Protein AF-A0A6L7QK85-F1 (afdb_monomer)

pLDDT: mean 94.42, std 6.01, range [45.34, 98.5]

Solvent-accessible surface area (backbone atoms only — not comparable to full-atom values): 10018 Å² total; per-residue (Å²): 127,92,76,80,64,79,40,52,92,40,71,90,34,43,68,61,43,40,54,42,34,73,74,67,75,53,82,42,66,72,83,65,64,63,66,68,63,37,47,55,51,34,54,53,46,45,53,56,35,33,78,66,40,35,24,46,85,91,50,67,70,88,73,64,50,68,29,76,87,41,68,71,49,87,84,41,69,77,33,44,58,55,48,51,58,53,68,68,36,65,68,65,67,46,56,66,65,33,64,60,58,46,53,50,50,23,47,51,68,74,43,91,77,80,73,70,97,72,84,81,88,86,87,78,70,84,97,45,71,93,77,54,86,72,97,79,63,67,58,77,84,68,51,94,54,92,89,65,81,87,86,86,78,87,100

Secondary structure (DSSP, 8-state):
-PPPPB-GGGTT-HHHHHHHHHHHS--B-SS-S-HHHHHHHHHHHHHHHHHTTSB-SSS-STT--B-GGG---TTSHHHHHHHHHHHT-HHHHHGGG-HHHHHHHHHHHTS-----S--------TT-GGGSPPS--THHHH-S-TT--------

Foldseek 3Di:
DDDADECQVCLVPLVVLQVCCVVPVDHDYPPLDPPVLQLVLQLVLLVLCVVLQQADPPDDSSVRHGRPVSDDAPPDPSVVVSVVVSVPDVSQVCVLVPCSNQVSVCSNVVHGDDRDSDRDDDDDDPPPVVRDDDDDDPCVVVPDDPPDDDDDDHD

Nearest PDB structures (foldseek):
  2rdq-assembly1_A  TM=7.948E-01  e=9.115E-03  Streptomyces avermitilis
  8otz-assembly1_O  TM=2.282E-01  e=7.663E+00  Bos taurus

Mean predicted aligned error: 3.45 Å

Structure (mmCIF, N/CA/C/O backbone):
data_AF-A0A6L7QK85-F1
#
_entry.id   AF-A0A6L7QK85-F1
#
loop_
_atom_site.group_PDB
_atom_site.id
_atom_site.type_symbol
_atom_site.label_atom_id
_atom_site.label_alt_id
_atom_site.label_comp_id
_atom_site.label_asym_id
_atom_site.label_entity_id
_atom_site.label_seq_id
_atom_site.pdbx_PDB_ins_code
_atom_site.Cartn_x
_atom_site.Cartn_y
_atom_site.Cartn_z
_atom_site.occupancy
_atom_site.B_iso_or_equiv
_atom_site.auth_seq_id
_atom_site.auth_comp_id
_atom_site.auth_asym_id
_atom_site.auth_atom_id
_atom_site.pdbx_PDB_model_num
ATOM 1 N N . MET A 1 1 ? -2.097 -23.190 3.622 1.00 45.34 1 MET A N 1
ATOM 2 C CA . M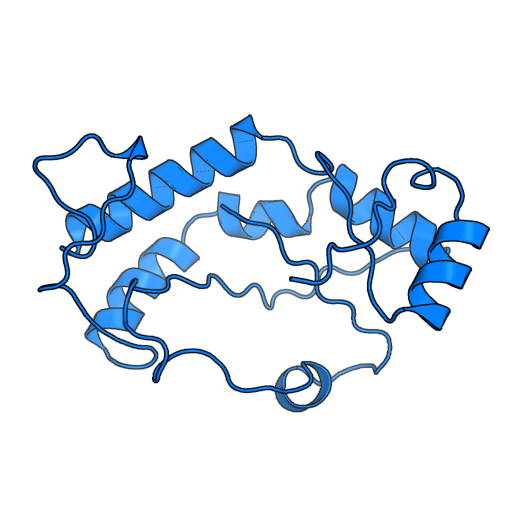ET A 1 1 ? -1.667 -21.895 4.189 1.00 45.34 1 MET A CA 1
ATOM 3 C C . MET A 1 1 ? -2.707 -21.478 5.211 1.00 45.34 1 MET A C 1
ATOM 5 O O . MET A 1 1 ? -3.882 -21.681 4.914 1.00 45.34 1 MET A O 1
ATOM 9 N N . PRO A 1 2 ? -2.330 -20.982 6.400 1.00 59.41 2 PRO A N 1
ATOM 10 C CA . PRO A 1 2 ? -3.318 -20.423 7.310 1.00 59.41 2 PRO A CA 1
ATOM 11 C C . PRO A 1 2 ? -3.986 -19.226 6.627 1.00 59.41 2 PRO A C 1
ATOM 13 O O . PRO A 1 2 ? -3.315 -18.372 6.054 1.00 59.41 2 PRO A O 1
ATOM 16 N N . THR A 1 3 ? -5.313 -19.219 6.615 1.00 86.69 3 THR A N 1
ATOM 17 C CA . THR A 1 3 ? -6.119 -18.113 6.097 1.00 86.69 3 THR A CA 1
ATOM 18 C C . THR A 1 3 ? -6.276 -17.072 7.196 1.00 86.69 3 THR A C 1
ATOM 20 O O . THR A 1 3 ? -6.646 -17.435 8.313 1.00 86.69 3 THR A O 1
ATOM 23 N N . PHE A 1 4 ? -6.025 -15.796 6.899 1.00 92.69 4 PHE A N 1
ATOM 24 C CA . PHE A 1 4 ? -6.312 -14.714 7.841 1.00 92.69 4 PHE A CA 1
ATOM 25 C C . PHE A 1 4 ? -7.795 -14.706 8.228 1.00 92.69 4 PHE A C 1
ATOM 27 O O . PHE A 1 4 ? -8.667 -14.940 7.385 1.00 92.69 4 PHE A O 1
ATOM 34 N N . LEU A 1 5 ? -8.076 -14.440 9.504 1.00 95.94 5 LEU A N 1
ATOM 35 C CA . LEU A 1 5 ? -9.443 -14.325 9.995 1.00 95.94 5 LEU A CA 1
ATOM 36 C C . LEU A 1 5 ? -10.054 -13.010 9.506 1.00 95.94 5 LEU A C 1
ATOM 38 O O . LEU A 1 5 ? -9.534 -11.933 9.784 1.00 95.94 5 LEU A O 1
ATOM 42 N N . ASP A 1 6 ? -11.178 -13.105 8.801 1.00 97.44 6 ASP A N 1
ATOM 43 C CA . ASP A 1 6 ? -11.873 -11.943 8.255 1.00 97.44 6 ASP A CA 1
ATOM 44 C C . ASP A 1 6 ? -12.507 -11.091 9.369 1.00 97.44 6 ASP A C 1
ATOM 46 O O . ASP A 1 6 ? -13.353 -11.556 10.143 1.00 97.44 6 ASP A O 1
ATOM 50 N N . SER A 1 7 ? -12.067 -9.839 9.470 1.00 98.06 7 SER A N 1
ATOM 51 C CA . SER A 1 7 ? -12.555 -8.826 10.411 1.00 98.06 7 SER A CA 1
ATOM 52 C C . SER A 1 7 ? -13.570 -7.870 9.791 1.00 98.06 7 SER A C 1
ATOM 54 O O . SER A 1 7 ? -14.113 -7.031 10.503 1.00 98.06 7 SER A O 1
ATOM 56 N N . THR A 1 8 ? -13.892 -8.015 8.504 1.00 98.00 8 THR A N 1
ATOM 57 C CA . THR A 1 8 ? -14.910 -7.196 7.827 1.00 98.00 8 THR A CA 1
ATOM 58 C C . THR A 1 8 ? -16.270 -7.217 8.548 1.00 98.00 8 THR A C 1
ATOM 60 O O . THR A 1 8 ? -16.851 -6.149 8.720 1.00 98.00 8 THR A O 1
ATOM 63 N N . PRO A 1 9 ? -16.778 -8.359 9.069 1.00 98.25 9 PRO A N 1
ATOM 64 C CA . PRO A 1 9 ? -18.074 -8.386 9.762 1.00 98.25 9 PRO A CA 1
ATOM 65 C C . PRO A 1 9 ? -18.128 -7.610 11.086 1.00 98.25 9 PRO A C 1
ATOM 67 O O . PRO A 1 9 ? -19.220 -7.332 11.569 1.00 98.25 9 PRO A O 1
ATOM 70 N N . ILE A 1 10 ? -16.976 -7.296 11.689 1.00 98.00 10 ILE A N 1
ATOM 71 C CA . ILE A 1 10 ? -16.877 -6.570 12.968 1.00 98.00 10 ILE A CA 1
ATOM 72 C C . ILE A 1 10 ? -16.344 -5.145 12.782 1.00 98.00 10 ILE A C 1
ATOM 74 O O . ILE A 1 10 ? -15.945 -4.504 13.747 1.00 98.00 10 ILE A O 1
ATOM 78 N N . ILE A 1 11 ? -16.302 -4.638 11.546 1.00 97.12 11 ILE A N 1
ATOM 79 C CA . ILE A 1 11 ? -15.670 -3.351 11.229 1.00 97.12 11 ILE A CA 1
ATOM 80 C C . ILE A 1 11 ? -16.311 -2.160 11.958 1.00 97.12 11 ILE A C 1
ATOM 82 O O . ILE A 1 11 ? -15.648 -1.147 12.185 1.00 97.12 11 ILE A O 1
ATOM 86 N N . ASP A 1 12 ? -17.577 -2.285 12.354 1.00 96.94 12 ASP A N 1
ATOM 87 C CA . ASP A 1 12 ? -18.335 -1.274 13.098 1.00 96.94 12 ASP A CA 1
ATOM 88 C C . ASP A 1 12 ? -18.536 -1.636 14.581 1.00 96.94 12 ASP A C 1
ATOM 90 O O . ASP A 1 12 ? -19.348 -1.015 15.263 1.00 96.94 12 ASP A O 1
ATOM 94 N N . ASP A 1 13 ? -17.770 -2.603 15.098 1.00 98.25 13 ASP A N 1
ATOM 95 C CA . ASP A 1 13 ? -17.735 -2.995 16.512 1.00 98.25 13 ASP A CA 1
ATOM 96 C C . ASP A 1 13 ? -16.337 -2.708 17.106 1.00 98.25 13 ASP A C 1
ATOM 98 O O . ASP A 1 13 ? -15.453 -3.572 17.089 1.00 98.25 13 ASP A O 1
ATOM 102 N N . PRO A 1 14 ? -16.086 -1.479 17.608 1.00 97.81 14 PRO A N 1
ATOM 103 C CA . PRO A 1 14 ? -14.778 -1.097 18.135 1.00 97.81 14 PRO A CA 1
ATOM 104 C C . PRO A 1 14 ? -14.259 -1.986 19.279 1.00 97.81 14 PRO A C 1
ATOM 106 O O . PRO A 1 14 ? -13.078 -2.341 19.240 1.00 97.81 14 PRO A O 1
ATOM 109 N N . PRO A 1 15 ? -15.076 -2.396 20.276 1.00 98.31 15 PRO A N 1
ATOM 110 C CA . PRO A 1 15 ? -14.660 -3.401 21.254 1.00 98.31 15 PRO A CA 1
ATOM 111 C C . PRO A 1 15 ? -14.171 -4.704 20.611 1.00 98.31 15 PRO A C 1
ATOM 113 O O . PRO A 1 15 ? -13.065 -5.147 20.917 1.00 98.31 15 PRO A O 1
ATOM 116 N N . ALA A 1 16 ? -14.921 -5.277 19.663 1.00 98.25 16 ALA A N 1
ATOM 117 C CA . ALA A 1 16 ? -14.513 -6.517 19.002 1.00 98.25 16 ALA A CA 1
ATOM 118 C C . ALA A 1 16 ? -13.233 -6.357 18.163 1.00 98.25 16 ALA A C 1
ATOM 120 O O . ALA A 1 16 ? -12.418 -7.285 18.094 1.00 98.25 16 ALA A O 1
ATOM 121 N N . LEU A 1 17 ? -13.034 -5.192 17.531 1.00 98.06 17 LEU A N 1
ATOM 122 C CA . LEU A 1 17 ? -11.796 -4.869 16.815 1.00 98.06 17 LEU A CA 1
ATOM 123 C C . LEU A 1 17 ? -10.596 -4.833 17.765 1.00 98.06 17 LEU A C 1
ATOM 125 O O . LEU A 1 17 ? -9.572 -5.449 17.463 1.00 98.06 17 LEU A O 1
ATOM 129 N N . ARG A 1 18 ? -10.726 -4.164 18.918 1.00 97.69 18 ARG A N 1
ATOM 130 C CA . ARG A 1 18 ? -9.669 -4.095 19.939 1.00 97.69 18 ARG A CA 1
ATOM 131 C C . ARG A 1 18 ? -9.346 -5.465 20.520 1.00 97.69 18 ARG A C 1
ATOM 133 O O . ARG A 1 18 ? -8.175 -5.840 20.542 1.00 97.69 18 ARG A O 1
ATOM 140 N N . ASP A 1 19 ? -10.363 -6.237 20.895 1.00 97.88 19 ASP A N 1
ATOM 141 C CA . ASP A 1 19 ? -10.187 -7.589 21.433 1.00 97.88 19 ASP A CA 1
ATOM 142 C C . ASP A 1 19 ? -9.443 -8.490 20.441 1.00 97.88 19 ASP A C 1
ATOM 144 O O . ASP A 1 19 ? -8.532 -9.238 20.808 1.00 97.88 19 ASP A O 1
ATOM 148 N N . ARG A 1 20 ? -9.799 -8.408 19.153 1.00 97.69 20 ARG A N 1
ATOM 149 C CA . ARG A 1 20 ? -9.135 -9.184 18.102 1.00 97.69 20 ARG A CA 1
ATOM 150 C C . ARG A 1 20 ? -7.707 -8.716 17.859 1.00 97.69 20 ARG A C 1
ATOM 152 O O . ARG A 1 20 ? -6.820 -9.556 17.751 1.00 97.69 20 ARG A O 1
ATOM 159 N N . MET A 1 21 ? -7.477 -7.408 17.806 1.00 96.50 21 MET A N 1
ATOM 160 C CA . MET A 1 21 ? -6.140 -6.853 17.616 1.00 96.50 21 MET A CA 1
ATOM 161 C C . MET A 1 21 ? -5.204 -7.237 18.770 1.00 96.50 21 MET A C 1
ATOM 163 O O . MET A 1 21 ? -4.072 -7.645 18.526 1.00 96.50 21 MET A O 1
ATOM 167 N N . GLN A 1 22 ? -5.689 -7.196 20.016 1.00 96.00 22 GLN A N 1
ATOM 168 C CA . GLN A 1 22 ? -4.927 -7.619 21.192 1.00 96.00 22 GLN A CA 1
ATOM 169 C C . GLN A 1 22 ? -4.619 -9.123 21.179 1.00 96.00 22 GLN A C 1
ATOM 171 O O . GLN A 1 22 ? -3.526 -9.531 21.570 1.00 96.00 22 GLN A O 1
ATOM 176 N N . ARG A 1 23 ? -5.573 -9.952 20.743 1.00 96.75 23 ARG A N 1
ATOM 177 C CA . ARG A 1 23 ? -5.414 -11.412 20.703 1.00 96.75 23 ARG A CA 1
ATOM 178 C C . ARG A 1 23 ? -4.505 -11.881 19.565 1.00 96.75 23 ARG A C 1
ATOM 180 O O . ARG A 1 23 ? -3.665 -12.748 19.786 1.00 96.75 23 ARG A O 1
ATOM 187 N N . ASP A 1 24 ? -4.695 -11.333 18.365 1.00 96.06 24 ASP A N 1
ATOM 188 C CA . ASP A 1 24 ? -4.128 -11.872 17.123 1.00 96.06 24 ASP A CA 1
ATOM 189 C C . ASP A 1 24 ? -2.961 -11.022 16.581 1.00 96.06 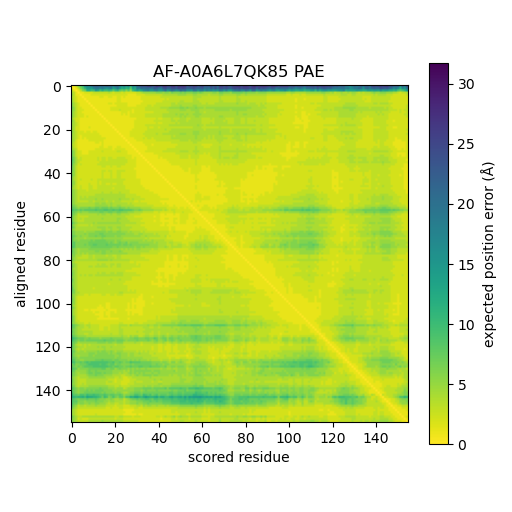24 ASP A C 1
ATOM 191 O O . ASP A 1 24 ? -2.251 -11.455 15.669 1.00 96.06 24 ASP A O 1
ATOM 195 N N . GLY A 1 25 ? -2.763 -9.804 17.099 1.00 95.06 25 GLY A N 1
ATOM 196 C CA . GLY A 1 25 ? -1.718 -8.873 16.660 1.00 95.06 25 GLY A CA 1
ATOM 197 C C . GLY A 1 25 ? -1.907 -8.324 15.242 1.00 95.06 25 GLY A C 1
ATOM 198 O O . GLY A 1 25 ? -0.992 -7.702 14.707 1.00 95.06 25 GLY A O 1
ATOM 199 N N . HIS A 1 26 ? -3.059 -8.574 14.613 1.00 96.00 26 HIS A N 1
ATOM 200 C CA . HIS A 1 26 ? -3.414 -8.064 13.290 1.00 96.00 26 HIS A CA 1
ATOM 201 C C . HIS A 1 26 ? -4.936 -8.073 13.076 1.00 96.00 26 HIS A C 1
ATOM 203 O O . HIS A 1 26 ? -5.684 -8.774 13.760 1.00 96.00 26 HIS A O 1
ATOM 209 N N . LEU A 1 27 ? -5.382 -7.332 12.061 1.00 97.44 27 LEU A N 1
ATOM 210 C CA . LEU A 1 27 ? -6.737 -7.379 11.520 1.00 97.44 27 LEU A CA 1
ATOM 211 C C . LEU A 1 27 ? -6.650 -7.556 10.004 1.00 97.44 27 LEU A C 1
ATOM 213 O O . LEU A 1 27 ? -5.865 -6.876 9.348 1.00 97.44 27 LEU A O 1
ATOM 217 N N . PHE A 1 28 ? -7.476 -8.435 9.439 1.00 97.50 28 PHE A N 1
ATOM 218 C CA . PHE A 1 28 ? -7.631 -8.558 7.992 1.00 97.50 28 PHE A CA 1
ATOM 219 C C . PHE A 1 28 ? -9.014 -8.055 7.581 1.00 97.50 28 PHE A C 1
ATOM 221 O O . PHE A 1 28 ? -10.029 -8.598 8.012 1.00 97.50 28 PHE A O 1
ATOM 228 N N . VAL A 1 29 ? -9.054 -7.001 6.767 1.00 97.50 29 VAL A N 1
ATOM 229 C CA . VAL A 1 29 ? -10.289 -6.338 6.330 1.00 97.50 29 VAL A CA 1
ATOM 230 C C . VAL A 1 29 ? -10.326 -6.331 4.808 1.00 97.50 29 VAL A C 1
ATOM 232 O O . VAL A 1 29 ? -9.365 -5.916 4.160 1.00 97.50 29 VAL A O 1
ATOM 235 N N . ARG A 1 30 ? -11.430 -6.797 4.225 1.00 97.06 30 ARG A N 1
ATOM 236 C CA . ARG A 1 30 ? -11.625 -6.821 2.772 1.00 97.06 30 ARG A CA 1
ATOM 237 C C . ARG A 1 30 ? -12.331 -5.551 2.316 1.00 97.06 30 ARG A C 1
ATOM 239 O O . ARG A 1 30 ? -13.265 -5.102 2.969 1.00 97.06 30 ARG A O 1
ATOM 246 N N . GLY A 1 31 ? -11.915 -5.011 1.170 1.00 96.25 31 GLY A N 1
ATOM 247 C CA . GLY A 1 31 ? -12.627 -3.915 0.502 1.00 96.25 31 GLY A CA 1
ATOM 248 C C . GLY A 1 31 ? -12.703 -2.613 1.305 1.00 96.25 31 GLY A C 1
ATOM 249 O O . GLY A 1 31 ? -13.657 -1.865 1.132 1.00 96.25 31 GLY A O 1
ATOM 250 N N . LEU A 1 32 ? -11.738 -2.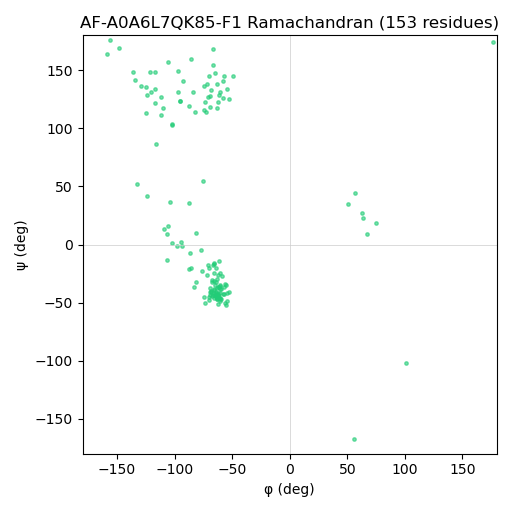357 2.200 1.00 97.25 32 LEU A N 1
ATOM 251 C CA . LEU A 1 32 ? -11.701 -1.124 2.994 1.00 97.25 32 LEU A CA 1
ATOM 252 C C . LEU A 1 32 ? -11.435 0.115 2.129 1.00 97.25 32 LEU A C 1
ATOM 254 O O . LEU A 1 32 ? -12.056 1.155 2.326 1.00 97.25 32 LEU A O 1
ATOM 258 N N . LEU A 1 33 ? -10.469 0.006 1.216 1.00 97.19 33 LEU A N 1
ATOM 259 C CA . LEU A 1 33 ? -10.073 1.076 0.304 1.00 97.19 33 LEU A CA 1
ATOM 260 C C . LEU A 1 33 ? -10.770 0.903 -1.058 1.00 97.19 33 LEU A C 1
ATOM 262 O O . LEU A 1 33 ? -11.017 -0.243 -1.454 1.00 97.19 33 LEU A O 1
ATOM 266 N N . PRO A 1 34 ? -11.069 1.999 -1.783 1.00 96.56 34 PRO A N 1
ATOM 267 C CA . PRO A 1 34 ? -11.686 1.930 -3.105 1.00 96.56 34 PRO A CA 1
ATOM 268 C C . PRO A 1 34 ? -10.777 1.202 -4.099 1.00 96.56 34 PRO A C 1
ATOM 270 O O . PRO A 1 34 ? -9.621 1.575 -4.302 1.00 96.56 34 PRO A O 1
ATOM 273 N N . ALA A 1 35 ? -11.284 0.127 -4.704 1.00 97.12 35 ALA A N 1
ATOM 274 C CA . ALA A 1 35 ? -10.488 -0.726 -5.586 1.00 97.12 35 ALA A CA 1
ATOM 275 C C . ALA A 1 35 ? -10.036 -0.001 -6.865 1.00 97.12 35 ALA A C 1
ATOM 277 O O . ALA A 1 35 ? -8.967 -0.287 -7.390 1.00 97.12 35 ALA A O 1
ATOM 278 N N . ASP A 1 36 ? -10.838 0.941 -7.351 1.00 97.19 36 ASP A N 1
ATOM 279 C CA . ASP A 1 36 ? -10.542 1.789 -8.502 1.00 97.19 36 ASP A CA 1
ATOM 280 C C . ASP A 1 36 ? -9.408 2.785 -8.223 1.00 97.19 36 ASP A C 1
ATOM 282 O O . ASP A 1 36 ? -8.536 2.959 -9.074 1.00 97.19 36 ASP 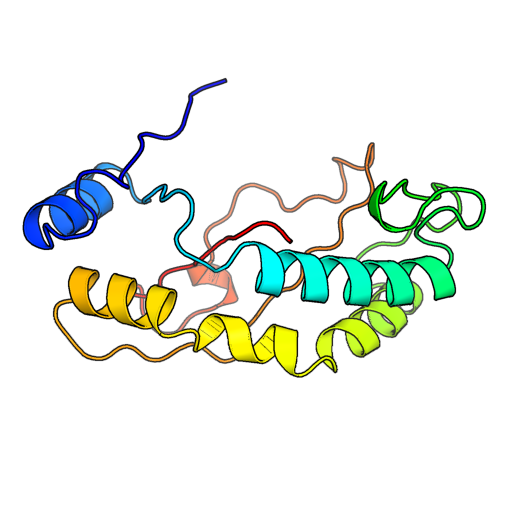A O 1
ATOM 286 N N . GLU A 1 37 ? -9.365 3.385 -7.028 1.00 96.50 37 GLU A N 1
ATOM 287 C CA . GLU A 1 37 ? -8.250 4.251 -6.616 1.00 96.50 37 GLU A CA 1
ATOM 288 C C . GLU A 1 37 ? -6.933 3.469 -6.509 1.00 96.50 37 GLU A C 1
ATOM 290 O O . GLU A 1 37 ? -5.893 3.928 -6.995 1.00 96.50 37 GLU A O 1
ATOM 295 N N . LEU A 1 38 ? -6.979 2.267 -5.921 1.00 97.56 38 LEU A N 1
ATOM 296 C CA . LEU A 1 38 ? -5.811 1.387 -5.829 1.00 97.56 38 LEU A CA 1
ATOM 297 C C . LEU A 1 38 ? -5.331 0.939 -7.214 1.00 97.56 38 LEU A C 1
ATOM 299 O O . LEU A 1 38 ? -4.139 1.038 -7.500 1.00 97.56 38 LEU A O 1
ATOM 303 N N . GLU A 1 39 ? -6.243 0.525 -8.098 1.00 97.94 39 GLU A N 1
ATOM 304 C CA . GLU A 1 39 ? -5.907 0.098 -9.460 1.00 97.94 39 GLU A C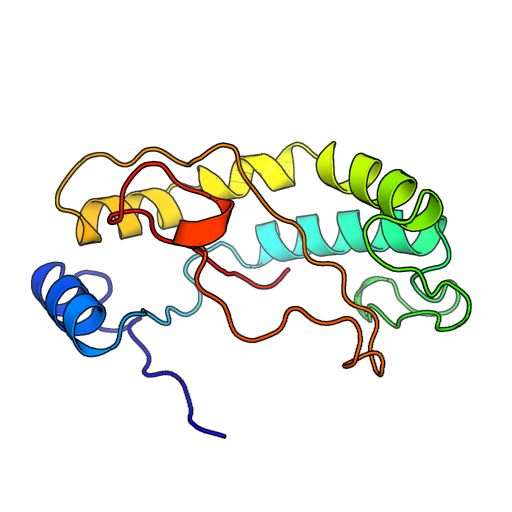A 1
ATOM 305 C C . GLU A 1 39 ? -5.318 1.244 -10.292 1.00 97.94 39 GLU A C 1
ATOM 307 O O . GLU A 1 39 ? -4.332 1.058 -11.009 1.00 97.94 39 GLU A O 1
ATOM 312 N N . ALA A 1 40 ? -5.864 2.457 -10.174 1.00 98.06 40 ALA A N 1
ATOM 313 C CA . ALA A 1 40 ? -5.318 3.626 -10.857 1.00 98.06 40 ALA A CA 1
ATOM 314 C C . ALA A 1 40 ? -3.869 3.910 -10.423 1.00 98.06 40 ALA A C 1
ATOM 316 O O . ALA A 1 40 ? -3.005 4.189 -11.265 1.00 98.06 40 ALA A O 1
ATOM 317 N N . LEU A 1 41 ? -3.575 3.794 -9.121 1.00 97.88 41 LEU A N 1
ATOM 318 C CA . LEU A 1 41 ? -2.211 3.916 -8.612 1.00 97.88 41 LEU A CA 1
ATOM 319 C C . LEU A 1 41 ? -1.319 2.760 -9.086 1.00 97.88 41 LEU A C 1
ATOM 321 O O . LEU A 1 41 ? -0.191 3.009 -9.522 1.00 97.88 41 LEU A O 1
ATOM 325 N N . ARG A 1 42 ? -1.825 1.519 -9.060 1.00 98.12 42 ARG A N 1
ATOM 326 C CA . ARG A 1 42 ? -1.120 0.327 -9.550 1.00 98.12 42 ARG A CA 1
ATOM 327 C C . ARG A 1 42 ? -0.681 0.512 -10.999 1.00 98.12 42 ARG A C 1
ATOM 329 O O . ARG A 1 42 ? 0.504 0.378 -11.296 1.00 98.12 42 ARG A O 1
ATOM 336 N N . LEU A 1 43 ? -1.589 0.901 -11.894 1.00 98.44 43 LEU A N 1
ATOM 337 C CA . LEU A 1 43 ? -1.276 1.137 -13.308 1.00 98.44 43 LEU A CA 1
ATOM 338 C C . LEU A 1 43 ? -0.253 2.264 -13.496 1.00 98.44 43 LEU A C 1
ATOM 340 O O . LEU A 1 43 ? 0.637 2.159 -14.342 1.00 98.44 43 LEU A O 1
ATOM 344 N N . ARG A 1 44 ? -0.310 3.322 -12.677 1.00 98.31 44 ARG A N 1
ATOM 345 C CA . ARG A 1 44 ? 0.690 4.400 -12.710 1.00 98.31 44 ARG A CA 1
ATOM 346 C C . ARG A 1 44 ? 2.075 3.915 -12.281 1.00 98.31 44 ARG A C 1
ATOM 348 O O . ARG A 1 44 ? 3.066 4.271 -12.921 1.00 98.31 44 ARG A O 1
ATOM 355 N N . PHE A 1 45 ? 2.157 3.081 -11.246 1.00 98.38 45 PHE A N 1
ATOM 356 C CA . PHE A 1 45 ? 3.410 2.451 -10.820 1.00 98.38 45 PHE A CA 1
ATOM 357 C C . PHE A 1 45 ? 3.939 1.491 -11.887 1.00 98.38 45 PHE A C 1
ATOM 359 O O . PHE A 1 45 ? 5.123 1.542 -12.221 1.00 98.38 45 PHE A O 1
ATOM 366 N N . LEU A 1 46 ? 3.069 0.681 -12.491 1.00 98.31 46 LEU A N 1
ATOM 367 C CA . LEU A 1 46 ? 3.443 -0.237 -13.566 1.00 98.31 46 LEU A CA 1
ATOM 368 C C . LEU A 1 46 ? 3.962 0.503 -14.799 1.00 98.31 46 LEU A C 1
ATOM 370 O O . LEU A 1 46 ? 4.916 0.041 -15.417 1.00 98.31 46 LEU A O 1
ATOM 374 N N . ALA A 1 47 ? 3.406 1.667 -15.145 1.00 98.50 47 ALA A N 1
ATOM 375 C CA . ALA A 1 47 ? 3.921 2.480 -16.245 1.00 98.50 47 ALA A CA 1
ATOM 376 C C . ALA A 1 47 ? 5.351 2.983 -15.967 1.00 98.50 47 ALA A C 1
ATOM 378 O O . ALA A 1 47 ? 6.211 2.936 -16.849 1.00 98.50 47 ALA A O 1
ATOM 379 N N . ILE A 1 48 ? 5.630 3.419 -14.732 1.00 98.50 48 ILE A N 1
ATOM 380 C CA . ILE A 1 48 ? 6.984 3.807 -14.300 1.00 98.50 48 ILE A CA 1
ATOM 381 C C . ILE A 1 48 ? 7.930 2.601 -14.377 1.00 98.50 48 ILE A C 1
ATOM 383 O O . ILE A 1 48 ? 9.022 2.718 -14.934 1.00 98.50 48 ILE A O 1
ATOM 387 N N . ALA A 1 49 ? 7.491 1.446 -13.874 1.00 97.94 49 ALA A N 1
ATOM 388 C CA . ALA A 1 49 ? 8.249 0.200 -13.888 1.00 97.94 49 ALA A CA 1
ATOM 389 C C . ALA A 1 49 ? 8.549 -0.280 -15.323 1.00 97.94 49 ALA A C 1
ATOM 391 O O . ALA A 1 49 ? 9.685 -0.633 -15.631 1.00 97.94 49 ALA A O 1
ATOM 392 N N . ARG A 1 50 ? 7.572 -0.225 -16.236 1.00 98.12 50 ARG A N 1
ATOM 393 C CA . ARG A 1 50 ? 7.742 -0.571 -17.658 1.00 98.12 50 ARG A CA 1
ATOM 394 C C . ARG A 1 50 ? 8.762 0.329 -18.344 1.00 98.12 50 ARG A C 1
ATOM 396 O O . ARG A 1 50 ? 9.646 -0.166 -19.032 1.00 98.12 50 ARG A O 1
ATOM 403 N N . ASN A 1 51 ? 8.691 1.639 -18.113 1.00 98.00 51 ASN A N 1
ATOM 404 C CA . ASN A 1 51 ? 9.666 2.586 -18.664 1.00 98.00 51 ASN A CA 1
ATOM 405 C C . ASN A 1 51 ? 11.091 2.355 -18.131 1.00 98.00 51 ASN A C 1
ATOM 407 O O . ASN A 1 51 ? 12.052 2.813 -18.743 1.00 98.00 51 ASN A O 1
ATOM 411 N N . ALA A 1 52 ? 11.228 1.668 -16.996 1.00 97.62 52 ALA A N 1
ATOM 412 C CA . ALA A 1 52 ? 12.503 1.261 -16.418 1.00 97.62 52 ALA A CA 1
ATOM 413 C C . ALA A 1 52 ? 12.943 -0.161 -16.816 1.00 97.62 52 ALA A C 1
ATOM 415 O O . ALA A 1 52 ? 13.978 -0.624 -16.346 1.00 97.62 52 ALA A O 1
ATOM 416 N N . GLY A 1 53 ? 12.170 -0.861 -17.655 1.00 97.69 53 GLY A N 1
ATOM 417 C CA . GLY A 1 53 ? 12.458 -2.236 -18.063 1.00 97.69 53 GLY A CA 1
ATOM 418 C C . GLY A 1 53 ? 12.161 -3.289 -16.992 1.00 97.69 53 GLY A C 1
ATOM 419 O O . GLY A 1 53 ? 12.684 -4.388 -17.076 1.00 97.69 53 GLY A O 1
ATOM 420 N N . TRP A 1 54 ? 11.354 -2.981 -15.970 1.00 97.69 54 TRP A N 1
ATOM 421 C CA . TRP A 1 54 ? 10.982 -3.943 -14.916 1.00 97.69 54 TRP A CA 1
ATOM 422 C C . TRP A 1 54 ? 9.746 -4.772 -15.270 1.00 97.69 54 TRP A C 1
ATOM 424 O O . TRP A 1 54 ? 9.506 -5.824 -14.682 1.00 97.69 54 TRP A O 1
ATOM 434 N N . VAL A 1 55 ? 8.933 -4.280 -16.204 1.00 97.94 55 VAL A N 1
ATOM 435 C CA . VAL A 1 55 ? 7.686 -4.897 -16.668 1.00 97.94 55 VAL A CA 1
ATOM 436 C C . VAL A 1 55 ? 7.775 -5.048 -18.179 1.00 97.94 55 VAL A C 1
ATOM 438 O O . VAL A 1 55 ? 8.168 -4.103 -18.864 1.00 97.94 55 VAL A O 1
ATOM 441 N N . GLN A 1 56 ? 7.370 -6.210 -18.690 1.00 97.75 56 GLN A N 1
ATOM 442 C CA . GLN A 1 56 ? 7.383 -6.530 -20.113 1.00 97.75 56 GLN A CA 1
ATOM 443 C C . GLN A 1 56 ? 6.629 -5.476 -20.932 1.00 97.75 56 GLN A C 1
ATOM 445 O O . GLN A 1 56 ? 5.531 -5.038 -20.564 1.00 97.75 56 GLN A O 1
ATOM 450 N N . ALA A 1 57 ? 7.237 -5.049 -22.039 1.00 96.50 57 ALA A N 1
ATOM 451 C CA . ALA A 1 57 ? 6.699 -4.010 -22.916 1.00 96.50 57 ALA A CA 1
ATOM 452 C C . ALA A 1 57 ? 5.709 -4.550 -23.963 1.00 96.50 57 ALA A C 1
ATOM 454 O O . ALA A 1 57 ? 4.911 -3.784 -24.496 1.00 96.50 57 ALA A O 1
ATOM 455 N N . ASP A 1 58 ? 5.761 -5.850 -24.250 1.00 96.44 58 ASP A N 1
ATOM 456 C CA . ASP A 1 58 ? 4.957 -6.559 -25.250 1.00 96.44 58 ASP A CA 1
ATOM 457 C C . ASP A 1 58 ? 3.673 -7.193 -24.684 1.00 96.44 58 ASP A C 1
ATOM 459 O O . ASP A 1 58 ? 2.876 -7.746 -25.441 1.00 96.44 58 ASP A O 1
ATOM 463 N N . ALA A 1 59 ? 3.432 -7.058 -23.378 1.00 96.62 59 ALA A N 1
ATOM 464 C CA . ALA A 1 59 ? 2.206 -7.480 -22.704 1.00 96.62 59 ALA A CA 1
ATOM 465 C C . ALA A 1 59 ? 1.303 -6.281 -22.332 1.00 96.62 59 ALA A C 1
ATOM 467 O O . ALA A 1 59 ? 1.800 -5.158 -22.155 1.00 96.62 59 ALA A O 1
ATOM 468 N N . PRO A 1 60 ? -0.017 -6.481 -22.152 1.00 98.12 60 PRO A N 1
ATOM 469 C CA . PRO A 1 60 ? -0.885 -5.504 -21.491 1.00 98.12 60 PRO A CA 1
ATOM 470 C C . PRO A 1 60 ? -0.289 -5.017 -20.159 1.00 98.12 60 PRO A C 1
ATOM 472 O O . PRO A 1 60 ? 0.437 -5.747 -19.483 1.00 98.12 60 PRO A O 1
ATOM 475 N N . LEU A 1 61 ? -0.504 -3.747 -19.804 1.00 97.81 61 LEU A N 1
ATOM 476 C CA . LEU A 1 61 ? 0.109 -3.161 -18.600 1.00 97.81 61 LEU A CA 1
ATOM 477 C C . LEU A 1 61 ? -0.475 -3.772 -17.331 1.00 97.81 61 LEU A C 1
ATOM 479 O O . LEU A 1 61 ? 0.251 -4.088 -16.392 1.00 97.81 61 LEU A O 1
ATOM 483 N N . GLU A 1 62 ? -1.785 -3.963 -17.351 1.00 97.44 62 GLU A N 1
ATOM 484 C CA . GLU A 1 62 ? -2.607 -4.523 -16.295 1.00 97.44 62 GLU A CA 1
ATOM 485 C C . GLU A 1 62 ? -2.190 -5.942 -15.883 1.00 97.44 62 GLU A C 1
ATOM 487 O O . GLU A 1 62 ? -2.354 -6.293 -14.711 1.00 97.44 62 GLU A O 1
ATOM 492 N N . ASP A 1 63 ? -1.577 -6.711 -16.789 1.00 97.56 63 ASP A N 1
ATOM 493 C CA . ASP A 1 63 ? -1.080 -8.063 -16.512 1.00 97.56 63 ASP A CA 1
ATOM 494 C C . ASP A 1 63 ? 0.159 -8.057 -15.599 1.00 97.56 63 ASP A C 1
ATOM 496 O O . ASP A 1 63 ? 0.496 -9.083 -15.009 1.00 97.56 63 ASP A O 1
ATOM 500 N N . ALA A 1 64 ? 0.837 -6.906 -15.466 1.00 96.31 64 ALA A N 1
ATOM 501 C CA . ALA A 1 64 ? 1.974 -6.692 -14.567 1.00 96.31 64 ALA A CA 1
ATOM 502 C C . ALA A 1 64 ? 3.089 -7.754 -14.681 1.00 96.31 64 ALA A C 1
ATOM 504 O O . ALA A 1 64 ? 3.730 -8.118 -13.690 1.00 96.31 64 ALA A O 1
ATOM 505 N N . ILE A 1 65 ? 3.334 -8.265 -15.891 1.00 97.44 65 ILE A N 1
ATOM 506 C CA . I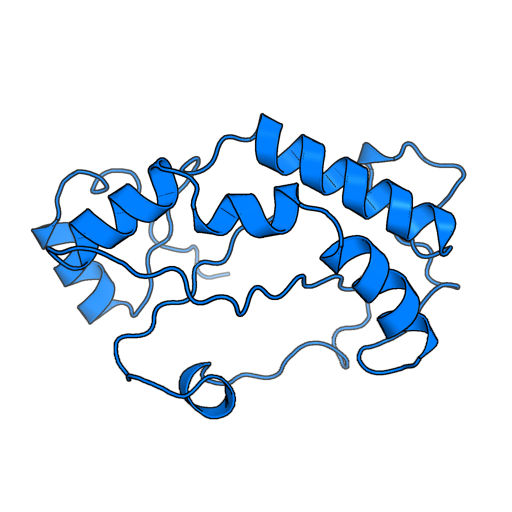LE A 1 65 ? 4.323 -9.323 -16.110 1.00 97.44 65 ILE A CA 1
ATOM 507 C C . ILE A 1 65 ? 5.731 -8.740 -15.971 1.00 97.44 65 ILE A C 1
ATOM 509 O O . ILE A 1 65 ? 6.153 -7.907 -16.772 1.00 97.44 65 ILE A O 1
ATOM 513 N N . ALA A 1 66 ? 6.463 -9.178 -14.947 1.00 96.88 66 ALA A N 1
ATOM 514 C CA . ALA A 1 66 ? 7.814 -8.699 -14.680 1.00 96.88 66 ALA A CA 1
ATOM 515 C C . ALA A 1 66 ? 8.810 -9.155 -15.758 1.00 96.88 66 ALA A C 1
ATOM 517 O O . ALA A 1 66 ? 8.885 -10.345 -16.078 1.00 96.88 66 ALA A O 1
ATOM 518 N N . ASP A 1 67 ? 9.631 -8.226 -16.240 1.00 96.81 67 ASP A N 1
ATOM 519 C CA . ASP A 1 67 ? 10.798 -8.528 -17.062 1.00 96.81 67 ASP A CA 1
ATOM 520 C C . ASP A 1 67 ? 11.970 -8.916 -16.147 1.00 96.81 67 ASP A C 1
ATOM 522 O O . ASP A 1 67 ? 12.451 -8.122 -15.340 1.00 96.81 67 ASP A O 1
ATOM 526 N N . GLN A 1 68 ? 12.406 -10.173 -16.229 1.00 94.56 68 GLN A N 1
ATOM 527 C CA . GLN A 1 68 ? 13.447 -10.707 -15.346 1.00 94.56 68 GLN A CA 1
ATOM 528 C C . GLN A 1 68 ? 14.837 -10.133 -15.633 1.00 94.56 68 GLN A C 1
ATOM 530 O O . GLN A 1 68 ? 15.687 -10.188 -14.737 1.00 94.56 68 GLN A O 1
ATOM 535 N N . ASP A 1 69 ? 15.058 -9.583 -16.830 1.00 95.06 69 ASP A N 1
ATOM 536 C CA . ASP A 1 69 ? 16.327 -8.964 -17.215 1.00 95.06 69 ASP A CA 1
ATOM 537 C C . ASP A 1 69 ? 16.487 -7.574 -16.575 1.00 95.06 69 ASP A C 1
ATOM 539 O O . ASP A 1 69 ? 17.608 -7.126 -16.338 1.00 95.06 69 ASP A O 1
ATOM 543 N N . GLY A 1 70 ? 15.378 -6.929 -16.192 1.00 94.69 70 GLY A N 1
ATOM 544 C CA . GLY A 1 70 ? 15.354 -5.672 -15.436 1.00 94.69 70 GLY A CA 1
ATOM 545 C C . GLY A 1 70 ? 15.554 -5.817 -13.924 1.00 94.69 70 GLY A C 1
ATOM 546 O O . GLY A 1 70 ? 15.328 -4.858 -13.183 1.00 94.69 70 GLY A O 1
ATOM 547 N N . PHE A 1 71 ? 15.924 -7.007 -13.440 1.00 95.38 71 PHE A N 1
ATOM 548 C CA . PHE A 1 71 ? 16.064 -7.278 -12.011 1.00 95.38 71 PHE A CA 1
ATOM 549 C C . PHE A 1 71 ? 17.073 -6.340 -11.336 1.00 95.38 71 PHE A C 1
ATOM 551 O O . PHE A 1 71 ? 18.248 -6.286 -11.695 1.00 95.38 71 PHE A O 1
ATOM 558 N N . CYS A 1 72 ? 16.617 -5.686 -10.274 1.00 94.50 72 CYS A N 1
ATOM 559 C CA . CYS A 1 72 ? 17.434 -4.917 -9.348 1.00 94.50 72 CYS A CA 1
ATOM 560 C C . CYS A 1 72 ? 16.822 -4.979 -7.943 1.00 94.50 72 CYS A C 1
ATOM 562 O O . CYS A 1 72 ? 15.711 -5.484 -7.753 1.00 94.50 72 CYS A O 1
ATOM 564 N N . VAL A 1 73 ? 17.567 -4.510 -6.942 1.00 92.88 73 VAL A N 1
ATOM 565 C CA . VAL A 1 73 ? 17.179 -4.618 -5.527 1.00 92.88 73 VAL A CA 1
ATOM 566 C C . VAL A 1 73 ? 17.434 -3.321 -4.780 1.00 92.88 73 VAL A C 1
ATOM 568 O O . VAL A 1 73 ? 18.389 -2.603 -5.067 1.00 92.88 73 VAL A O 1
ATOM 571 N N . GLU A 1 74 ? 16.618 -3.026 -3.780 1.00 91.62 74 GLU A N 1
ATOM 572 C CA . GLU A 1 74 ? 16.897 -1.937 -2.847 1.00 91.62 74 GLU A CA 1
ATOM 573 C C . GLU A 1 74 ? 18.193 -2.227 -2.050 1.00 91.62 74 GLU A C 1
ATOM 575 O O . GLU A 1 74 ? 18.384 -3.370 -1.621 1.00 91.62 74 GLU A O 1
ATOM 580 N N . PRO A 1 75 ? 19.098 -1.249 -1.817 1.00 92.38 75 PRO A N 1
ATOM 581 C CA . PRO A 1 75 ? 19.059 0.162 -2.220 1.00 92.38 75 PRO A CA 1
ATOM 582 C C . PRO A 1 75 ? 19.995 0.483 -3.406 1.00 92.38 75 PRO A C 1
ATOM 584 O O . PRO A 1 75 ? 20.634 1.536 -3.421 1.00 92.38 75 PRO A O 1
ATOM 587 N N . THR A 1 76 ? 20.145 -0.422 -4.380 1.00 95.25 76 THR A N 1
ATOM 588 C CA . THR A 1 76 ? 21.013 -0.174 -5.551 1.00 95.25 76 THR A CA 1
ATOM 589 C C . THR A 1 76 ? 20.597 1.103 -6.302 1.00 95.25 76 THR A C 1
ATOM 591 O O . THR A 1 76 ? 19.401 1.409 -6.346 1.00 95.25 76 THR A O 1
ATOM 594 N N . PRO A 1 77 ? 21.537 1.877 -6.883 1.00 96.62 77 PRO A N 1
ATOM 595 C CA . PRO A 1 77 ? 21.210 3.123 -7.581 1.00 96.62 77 PRO A CA 1
ATOM 596 C C . PRO A 1 77 ? 20.128 2.966 -8.657 1.00 96.62 77 PRO A C 1
ATOM 598 O O . PRO A 1 77 ? 19.225 3.795 -8.742 1.00 96.62 77 PRO A O 1
ATOM 601 N N . GLU A 1 78 ? 20.180 1.884 -9.431 1.00 95.56 78 GLU A N 1
ATOM 602 C CA . GLU A 1 78 ? 19.203 1.546 -10.464 1.00 95.56 78 GLU A CA 1
ATOM 603 C C . GLU A 1 78 ? 17.798 1.292 -9.896 1.00 95.56 78 GLU A C 1
ATOM 605 O O . GLU A 1 78 ? 16.814 1.734 -10.488 1.00 95.56 78 GLU A O 1
ATOM 610 N N . TYR A 1 79 ? 17.689 0.664 -8.720 1.00 96.50 79 TYR A N 1
ATOM 611 C CA . TYR A 1 79 ? 16.410 0.494 -8.032 1.00 96.50 79 TYR A CA 1
ATOM 612 C C . TYR A 1 79 ? 15.893 1.829 -7.493 1.00 96.50 79 TYR A C 1
ATOM 614 O O . TYR A 1 79 ? 14.732 2.192 -7.692 1.00 96.50 79 TYR A O 1
ATOM 622 N N . MET A 1 80 ? 16.770 2.580 -6.823 1.00 97.31 80 MET A N 1
ATOM 623 C CA . MET A 1 80 ? 16.404 3.822 -6.143 1.00 97.31 80 MET A CA 1
ATOM 624 C C . MET A 1 80 ? 15.992 4.930 -7.115 1.00 97.31 80 MET A C 1
ATOM 626 O O . MET A 1 80 ? 15.103 5.713 -6.785 1.00 97.31 80 MET A O 1
ATOM 630 N N . ASP A 1 81 ? 16.569 4.983 -8.317 1.00 97.50 81 ASP A N 1
ATOM 631 C CA . ASP A 1 81 ? 16.157 5.928 -9.359 1.00 97.50 81 ASP A CA 1
ATOM 632 C C . ASP A 1 81 ? 14.688 5.721 -9.770 1.00 97.50 81 ASP A C 1
ATOM 634 O O . ASP A 1 81 ? 13.896 6.667 -9.812 1.00 97.50 81 ASP A O 1
ATOM 638 N N . VAL A 1 82 ? 14.278 4.473 -9.997 1.00 97.88 82 VAL A N 1
ATOM 639 C CA . VAL A 1 82 ? 12.889 4.128 -10.336 1.00 97.88 82 VAL A CA 1
ATOM 640 C C . VAL A 1 82 ? 11.969 4.325 -9.133 1.00 97.88 82 VAL A C 1
ATOM 642 O O . VAL A 1 82 ? 10.903 4.934 -9.260 1.00 97.88 82 VAL A O 1
ATOM 645 N N . TYR A 1 83 ? 12.392 3.868 -7.952 1.00 97.19 83 TYR A N 1
ATOM 646 C CA . TYR A 1 83 ? 11.616 4.010 -6.724 1.00 97.19 83 TYR A CA 1
ATOM 647 C C . TYR A 1 83 ? 11.368 5.481 -6.376 1.00 97.19 83 TYR A C 1
ATOM 649 O O . TYR A 1 83 ? 10.256 5.831 -5.998 1.00 97.19 83 TYR A O 1
ATOM 657 N N . SER A 1 84 ? 12.340 6.375 -6.584 1.00 97.12 84 SER A N 1
ATOM 658 C CA . SER A 1 84 ? 12.159 7.815 -6.352 1.00 97.12 84 SER A CA 1
ATOM 659 C C . SER A 1 84 ? 11.055 8.423 -7.226 1.00 97.12 84 SER A C 1
ATOM 661 O O . SER A 1 84 ? 10.284 9.262 -6.758 1.00 97.12 84 SER A O 1
ATOM 663 N N . ARG A 1 85 ? 10.912 7.947 -8.472 1.00 98.19 85 ARG A N 1
ATOM 664 C CA . ARG A 1 85 ? 9.841 8.361 -9.391 1.00 98.19 85 ARG A CA 1
ATOM 665 C C . ARG A 1 85 ? 8.474 7.861 -8.931 1.00 98.19 85 ARG A C 1
ATOM 667 O O . ARG A 1 85 ? 7.512 8.620 -8.997 1.00 98.19 85 ARG A O 1
ATOM 674 N N . MET A 1 86 ? 8.390 6.623 -8.435 1.00 97.62 86 MET A N 1
ATOM 675 C CA . MET A 1 86 ? 7.171 6.090 -7.805 1.00 97.62 86 MET A CA 1
ATOM 676 C C . MET A 1 86 ? 6.826 6.864 -6.527 1.00 97.62 86 MET A C 1
ATOM 678 O O . MET A 1 86 ? 5.686 7.270 -6.333 1.00 97.62 86 MET A O 1
ATOM 682 N N . TYR A 1 87 ? 7.824 7.145 -5.690 1.00 96.88 87 TYR A N 1
ATOM 683 C CA . TYR A 1 87 ? 7.665 7.891 -4.445 1.00 96.88 87 TYR A CA 1
ATOM 684 C C . TYR A 1 87 ? 7.247 9.348 -4.683 1.00 96.88 87 TYR A C 1
ATOM 686 O O . TYR A 1 87 ? 6.634 9.956 -3.815 1.00 96.88 87 TYR A O 1
ATOM 694 N N . ALA A 1 88 ? 7.531 9.926 -5.851 1.00 96.94 88 ALA A N 1
ATOM 695 C CA . ALA A 1 88 ? 7.084 11.269 -6.216 1.00 96.94 88 ALA A CA 1
ATOM 696 C C . ALA A 1 88 ? 5.602 11.344 -6.644 1.00 96.94 88 ALA A C 1
ATOM 698 O O . ALA A 1 88 ? 5.102 12.439 -6.899 1.00 96.94 88 ALA A O 1
ATOM 699 N N . VAL A 1 89 ? 4.891 10.213 -6.744 1.00 97.56 89 VAL A N 1
ATOM 700 C CA . VAL A 1 89 ? 3.467 10.162 -7.117 1.00 97.56 89 VAL A CA 1
ATOM 701 C C . VAL A 1 89 ? 2.599 10.636 -5.939 1.00 97.56 89 VAL A C 1
ATOM 703 O O . VAL A 1 89 ? 2.580 9.968 -4.905 1.00 97.56 89 VAL A O 1
ATOM 706 N N . PRO A 1 90 ? 1.854 11.755 -6.051 1.00 96.69 90 PRO A N 1
ATOM 707 C CA . PRO A 1 90 ? 1.067 12.290 -4.934 1.00 96.69 90 PRO A CA 1
ATOM 708 C C . PRO A 1 90 ? -0.012 11.332 -4.417 1.00 96.69 90 PRO A C 1
ATOM 710 O O . PRO A 1 90 ? -0.257 11.269 -3.215 1.00 96.69 90 PRO A O 1
ATOM 713 N N . GLU A 1 91 ? -0.627 10.558 -5.309 1.00 95.94 91 GLU A N 1
ATOM 714 C CA . GLU A 1 91 ? -1.685 9.600 -4.987 1.00 95.94 91 GLU A CA 1
ATOM 715 C C . GLU A 1 91 ? -1.181 8.481 -4.066 1.00 95.94 91 GLU A C 1
ATOM 717 O O . GLU A 1 91 ? -1.929 8.010 -3.215 1.00 95.94 91 GLU A O 1
ATOM 722 N N . PHE A 1 92 ? 0.106 8.121 -4.153 1.00 96.00 92 PHE A N 1
ATOM 723 C CA . PHE A 1 92 ? 0.723 7.177 -3.222 1.00 96.00 92 PHE A CA 1
ATOM 724 C C . PHE A 1 92 ? 0.657 7.707 -1.785 1.00 96.00 92 PHE A C 1
ATOM 726 O O . PHE A 1 92 ? 0.202 7.009 -0.884 1.00 96.00 92 PHE A O 1
ATOM 733 N N . HIS A 1 93 ? 1.012 8.979 -1.584 1.00 95.81 93 HIS A N 1
ATOM 734 C CA . HIS A 1 93 ? 0.962 9.636 -0.273 1.00 95.81 93 HIS A CA 1
ATOM 735 C C . HIS A 1 93 ? -0.457 9.919 0.209 1.00 95.81 93 HIS A C 1
ATOM 737 O O . HIS A 1 93 ? -0.677 10.002 1.413 1.00 95.81 93 HIS A O 1
ATOM 743 N N . ALA A 1 94 ? -1.422 10.068 -0.699 1.00 94.75 94 ALA A N 1
ATOM 744 C CA . ALA A 1 94 ? -2.811 10.335 -0.340 1.00 94.75 94 ALA A CA 1
ATOM 745 C C . ALA A 1 94 ? -3.479 9.140 0.368 1.00 94.75 94 ALA A C 1
ATOM 747 O O . ALA A 1 94 ? -4.316 9.349 1.247 1.00 94.75 94 ALA A O 1
ATOM 748 N N . LEU A 1 95 ? -3.079 7.900 0.053 1.00 93.56 95 LEU A N 1
ATOM 749 C CA . LEU A 1 95 ? -3.724 6.687 0.576 1.00 93.56 95 LEU A CA 1
ATOM 750 C C . LEU A 1 95 ? -3.695 6.575 2.105 1.00 93.56 95 LEU A C 1
ATOM 752 O O . LEU A 1 95 ? -4.692 6.177 2.706 1.00 93.56 95 LEU A O 1
ATOM 756 N N . GLN A 1 96 ? -2.601 6.977 2.762 1.00 93.88 96 GLN A N 1
ATOM 757 C CA . GLN A 1 96 ? -2.518 6.942 4.232 1.00 93.88 96 GLN A CA 1
ATOM 758 C C . GLN A 1 96 ? -3.499 7.912 4.917 1.00 93.88 96 GLN A C 1
ATOM 760 O O . GLN A 1 96 ? -3.756 7.793 6.112 1.00 93.88 96 GLN A O 1
ATOM 765 N N . HIS A 1 97 ? -4.033 8.877 4.163 1.00 96.00 97 HIS A N 1
ATOM 766 C CA . HIS A 1 97 ? -5.013 9.859 4.619 1.00 96.00 97 HIS A CA 1
ATOM 767 C C . HIS A 1 97 ? -6.440 9.523 4.168 1.00 96.00 97 HIS A C 1
ATOM 769 O O . HIS A 1 97 ? -7.358 10.292 4.455 1.00 96.00 97 HIS A O 1
ATOM 775 N N . HIS A 1 98 ? -6.650 8.406 3.460 1.00 97.00 98 HIS A N 1
ATOM 776 C CA . HIS A 1 98 ? -7.968 8.060 2.941 1.00 97.00 98 HIS A CA 1
ATOM 777 C C . HIS A 1 98 ? -8.977 7.904 4.103 1.00 97.00 98 HIS A C 1
ATOM 779 O O . HIS A 1 98 ? -8.690 7.164 5.054 1.00 97.00 98 HIS A O 1
ATOM 785 N N . PRO A 1 99 ?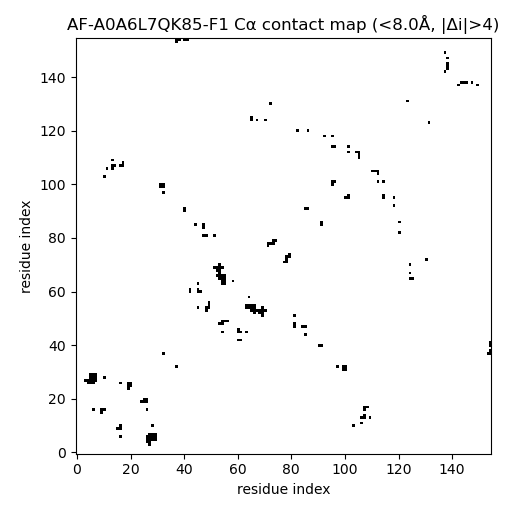 -10.173 8.531 4.043 1.00 97.31 99 PRO A N 1
ATOM 786 C CA . PRO A 1 99 ? -11.118 8.556 5.164 1.00 97.31 99 PRO A CA 1
ATOM 787 C C . PRO A 1 99 ? -11.519 7.176 5.691 1.00 97.31 99 PRO A C 1
ATOM 789 O O . PRO A 1 99 ? -11.701 7.010 6.892 1.00 97.31 99 PRO A O 1
ATOM 792 N N . ALA A 1 100 ? -11.618 6.167 4.819 1.00 97.25 100 ALA A N 1
ATOM 793 C CA . ALA A 1 100 ? -11.931 4.800 5.242 1.00 97.25 100 ALA A CA 1
ATOM 794 C C . ALA A 1 100 ? -10.825 4.175 6.113 1.00 97.25 100 ALA A C 1
ATOM 796 O O . ALA A 1 100 ? -11.127 3.483 7.084 1.00 97.25 100 ALA A O 1
ATOM 797 N N . LEU A 1 101 ? -9.550 4.440 5.799 1.00 96.94 101 LEU A N 1
ATOM 798 C CA . LEU A 1 101 ? -8.421 3.932 6.579 1.00 96.94 101 LEU A CA 1
ATOM 799 C C . LEU A 1 101 ? -8.301 4.680 7.904 1.00 96.94 101 LEU A C 1
ATOM 801 O O . LEU A 1 101 ? -8.240 4.051 8.959 1.00 96.94 101 LEU A O 1
ATOM 805 N N . VAL A 1 102 ? -8.315 6.014 7.842 1.00 97.31 102 VAL A N 1
ATOM 806 C CA . VAL A 1 102 ? -8.265 6.883 9.024 1.00 97.31 102 VAL A CA 1
ATOM 807 C C . VAL A 1 102 ? -9.418 6.545 9.969 1.00 97.31 102 VAL A C 1
ATOM 809 O O . VAL A 1 102 ? -9.170 6.223 11.125 1.00 97.31 102 VAL A O 1
ATOM 812 N N . GLY A 1 103 ? -10.653 6.481 9.466 1.00 97.50 103 GLY A N 1
ATOM 813 C CA . GLY A 1 103 ? -11.830 6.178 10.279 1.00 97.50 103 GLY A CA 1
ATOM 814 C C . GLY A 1 103 ? -11.821 4.774 10.893 1.00 97.50 103 GLY A C 1
ATOM 815 O O . GLY A 1 103 ? -12.319 4.588 12.002 1.00 97.50 103 GLY A O 1
ATOM 816 N N . LEU A 1 104 ? -11.237 3.769 10.226 1.00 97.31 104 LEU A N 1
ATOM 817 C CA . LEU A 1 104 ? -11.039 2.450 10.840 1.00 97.31 104 LEU A CA 1
ATOM 818 C C . LEU A 1 104 ? -10.058 2.523 12.018 1.00 97.31 104 LEU A C 1
ATOM 820 O O . LEU A 1 104 ? -10.331 1.950 13.074 1.00 97.31 104 LEU A O 1
ATOM 824 N N . LEU A 1 105 ? -8.928 3.209 11.841 1.00 96.56 105 LEU A N 1
ATOM 825 C CA . LEU A 1 105 ? -7.904 3.333 12.878 1.00 96.56 105 LEU A CA 1
ATOM 826 C C . LEU A 1 105 ? -8.382 4.202 14.051 1.00 96.56 105 LEU A C 1
ATOM 828 O O . LEU A 1 105 ? -8.126 3.848 15.198 1.00 96.56 105 LEU A O 1
ATOM 832 N N . GLU A 1 106 ? -9.148 5.265 13.795 1.00 97.12 106 GLU A N 1
ATOM 833 C CA . GLU A 1 106 ? -9.778 6.081 14.844 1.00 97.12 106 GLU A CA 1
ATOM 834 C C . GLU A 1 106 ? -10.764 5.260 15.682 1.00 97.12 106 GLU A C 1
ATOM 836 O O . GLU A 1 106 ? -10.733 5.320 16.912 1.00 97.12 106 GLU A O 1
ATOM 841 N N . LYS A 1 107 ? -11.594 4.424 15.036 1.00 96.12 107 LYS A N 1
ATOM 842 C CA . LYS A 1 107 ? -12.473 3.475 15.739 1.00 96.12 107 LYS A CA 1
ATOM 843 C C . LYS A 1 107 ? -11.669 2.502 16.600 1.00 96.12 107 LYS A C 1
ATOM 845 O O . LYS A 1 107 ? -12.020 2.273 17.757 1.00 96.12 107 LYS A O 1
ATOM 850 N N . LEU A 1 108 ? -10.602 1.924 16.044 1.00 96.44 108 LEU A N 1
ATOM 851 C CA . LEU A 1 108 ? -9.756 0.962 16.748 1.00 96.44 108 LEU A CA 1
ATOM 852 C C . LEU A 1 108 ? -9.118 1.589 17.998 1.00 96.44 108 LEU A C 1
ATOM 854 O O . LEU A 1 108 ? -9.209 1.001 19.078 1.00 96.44 108 LEU A O 1
ATOM 858 N N . PHE A 1 109 ? -8.527 2.779 17.868 1.00 94.50 109 PHE A N 1
ATOM 859 C CA . PHE A 1 109 ? -7.773 3.440 18.940 1.00 94.50 109 PHE A CA 1
ATOM 860 C C . PHE A 1 109 ? -8.620 4.291 19.890 1.00 94.50 109 PHE A C 1
ATOM 862 O O . PHE A 1 109 ? -8.094 4.735 20.904 1.00 94.50 109 PHE A O 1
ATOM 869 N N . ASP A 1 110 ? -9.911 4.484 19.599 1.00 95.50 110 ASP A N 1
ATOM 870 C CA . ASP A 1 110 ? -10.810 5.343 20.383 1.00 95.50 110 ASP A CA 1
ATOM 871 C C . ASP A 1 110 ? -10.283 6.784 20.507 1.00 95.50 110 ASP A C 1
ATOM 873 O O . ASP A 1 110 ? -10.245 7.389 21.579 1.00 95.50 110 ASP A O 1
ATOM 877 N N . GLY A 1 111 ? -9.812 7.334 19.387 1.00 94.75 111 GLY A N 1
ATOM 878 C CA . GLY A 1 111 ? -9.187 8.649 19.372 1.00 94.75 111 GLY A CA 1
ATOM 879 C C . GLY A 1 111 ? -8.651 9.060 18.003 1.00 94.75 111 GLY A C 1
ATOM 880 O O . GLY A 1 111 ? -8.679 8.268 17.062 1.00 94.75 111 GLY A O 1
ATOM 881 N N . PRO A 1 112 ? -8.166 10.307 17.879 1.00 94.69 112 PRO A N 1
ATOM 882 C CA . PRO A 1 112 ? -7.583 10.802 16.640 1.00 94.69 112 PRO A CA 1
ATOM 883 C C . PRO A 1 112 ? -6.306 10.035 16.288 1.00 94.69 112 PRO A C 1
ATOM 885 O O . PRO A 1 112 ? -5.531 9.657 17.169 1.00 94.69 112 PRO A O 1
ATOM 888 N N . VAL A 1 113 ? -6.049 9.873 14.989 1.00 93.94 113 VAL A N 1
ATOM 889 C CA . VAL A 1 113 ? -4.854 9.183 14.486 1.00 93.94 113 VAL A CA 1
ATOM 890 C C . VAL A 1 113 ? -3.957 10.111 13.680 1.00 93.94 113 VAL A C 1
ATOM 892 O O . VAL A 1 113 ? -4.420 11.024 12.999 1.00 93.94 113 VAL A O 1
ATOM 895 N N . LEU A 1 114 ? -2.651 9.854 13.740 1.00 92.31 114 LEU A N 1
ATOM 896 C CA . LEU A 1 114 ? -1.651 10.542 12.933 1.00 92.31 114 LEU A CA 1
ATOM 897 C C . LEU A 1 114 ? -1.055 9.555 11.922 1.00 92.31 114 LEU A C 1
ATOM 899 O O . LEU A 1 114 ? -0.310 8.661 12.326 1.00 92.31 114 LEU A O 1
ATOM 903 N N . PRO A 1 115 ? -1.312 9.720 10.615 1.00 93.06 115 PRO A N 1
ATOM 904 C CA . PRO A 1 115 ? -0.580 8.982 9.595 1.00 93.06 115 PRO A CA 1
ATOM 905 C C . PRO A 1 115 ? 0.904 9.359 9.642 1.00 93.06 115 PRO A C 1
ATOM 907 O O . PRO A 1 115 ? 1.275 10.519 9.449 1.00 93.06 115 PRO A O 1
ATOM 910 N N . HIS A 1 116 ? 1.765 8.387 9.940 1.00 90.06 116 HIS A N 1
ATOM 911 C CA . HIS A 1 116 ? 3.208 8.603 9.947 1.00 90.06 116 HIS A CA 1
ATOM 912 C C . HIS A 1 116 ? 3.690 8.811 8.504 1.00 90.06 116 HIS A C 1
ATOM 914 O O . HIS A 1 116 ? 3.451 7.925 7.688 1.00 90.06 116 HIS A O 1
ATOM 920 N N . PRO A 1 117 ? 4.433 9.890 8.176 1.00 88.00 117 PRO A N 1
ATOM 921 C CA . PRO A 1 117 ? 4.936 10.145 6.822 1.00 88.00 117 PRO A CA 1
ATOM 922 C C . PRO A 1 117 ? 6.134 9.233 6.479 1.00 88.00 117 PRO A C 1
ATOM 924 O O . PRO A 1 117 ? 7.226 9.693 6.151 1.00 88.00 117 PRO A O 1
ATOM 927 N N . ARG A 1 118 ? 5.943 7.919 6.624 1.00 86.44 118 ARG A N 1
ATOM 928 C CA . ARG A 1 118 ? 6.911 6.833 6.417 1.00 86.44 118 ARG A CA 1
ATOM 929 C C . ARG A 1 118 ? 6.272 5.731 5.573 1.00 86.44 118 ARG A C 1
ATOM 931 O O . ARG A 1 118 ? 6.249 4.565 5.959 1.00 86.44 118 ARG A O 1
ATOM 938 N N . LEU A 1 119 ? 5.714 6.125 4.434 1.00 91.25 119 LEU A N 1
ATOM 939 C CA . LEU A 1 119 ? 5.111 5.196 3.491 1.00 91.25 119 LEU A CA 1
ATOM 940 C C . LEU A 1 119 ? 6.204 4.385 2.785 1.00 91.25 119 LEU A C 1
ATOM 942 O O . LEU A 1 119 ? 7.243 4.928 2.414 1.00 91.25 119 LEU A O 1
ATOM 946 N N . ILE A 1 120 ? 5.982 3.085 2.603 1.00 92.25 120 ILE A N 1
ATOM 947 C CA . ILE A 1 120 ? 6.952 2.182 1.972 1.00 92.25 120 ILE A CA 1
ATOM 948 C C . ILE A 1 120 ? 6.264 1.485 0.803 1.00 92.25 120 ILE A C 1
ATOM 950 O O . ILE A 1 120 ? 5.354 0.683 1.004 1.00 92.25 120 ILE A O 1
ATOM 954 N N . GLY A 1 121 ? 6.706 1.786 -0.418 1.00 93.44 121 GLY A N 1
ATOM 955 C CA . GLY A 1 121 ? 6.258 1.089 -1.619 1.00 93.44 121 GLY A CA 1
ATOM 956 C C . GLY A 1 121 ? 7.133 -0.139 -1.831 1.00 93.44 121 GLY A C 1
ATOM 957 O O . GLY A 1 121 ? 8.346 -0.013 -1.975 1.00 93.44 121 GLY A O 1
ATOM 958 N N . ARG A 1 122 ? 6.546 -1.337 -1.821 1.00 92.25 122 ARG A N 1
ATOM 959 C CA . ARG A 1 122 ? 7.299 -2.583 -2.022 1.00 92.25 122 ARG A CA 1
ATOM 960 C C . ARG A 1 122 ? 7.093 -3.104 -3.439 1.00 92.25 122 ARG A C 1
ATOM 962 O O . ARG A 1 122 ? 6.065 -3.710 -3.723 1.00 92.25 122 ARG A O 1
ATOM 969 N N . THR A 1 123 ? 8.094 -2.916 -4.296 1.00 92.38 123 THR A N 1
ATOM 970 C CA . THR A 1 123 ? 8.118 -3.452 -5.665 1.00 92.38 123 THR A CA 1
ATOM 971 C C . THR A 1 123 ? 9.026 -4.679 -5.706 1.00 92.38 123 THR A C 1
ATOM 973 O O . THR A 1 123 ? 10.246 -4.558 -5.659 1.00 92.38 123 THR A O 1
ATOM 976 N N . ILE A 1 124 ? 8.438 -5.879 -5.739 1.00 90.25 124 ILE A N 1
ATOM 977 C CA . ILE A 1 124 ? 9.167 -7.148 -5.590 1.00 90.25 124 ILE A CA 1
ATOM 978 C C . ILE A 1 124 ? 9.146 -7.919 -6.911 1.00 90.25 124 ILE A C 1
ATOM 980 O O . ILE A 1 124 ? 8.080 -8.210 -7.450 1.00 90.25 124 ILE A O 1
ATOM 984 N N . PHE A 1 125 ? 10.321 -8.315 -7.404 1.00 92.31 125 PHE A N 1
ATOM 985 C CA . PHE A 1 125 ? 10.422 -9.196 -8.567 1.00 92.31 125 PHE A CA 1
ATOM 986 C C . PHE A 1 125 ? 10.049 -10.645 -8.205 1.00 92.31 125 PHE A C 1
ATOM 988 O O . PHE A 1 125 ? 10.513 -11.169 -7.185 1.00 92.31 125 PHE A O 1
ATOM 995 N N . PRO A 1 126 ? 9.261 -11.347 -9.042 1.00 92.38 126 PRO A N 1
ATOM 996 C CA . PRO A 1 126 ? 8.935 -12.748 -8.799 1.00 92.38 126 PRO A CA 1
ATOM 997 C C . PRO A 1 126 ? 10.189 -13.629 -8.921 1.00 92.38 126 PRO A C 1
ATOM 999 O O . PRO A 1 126 ? 11.126 -13.289 -9.637 1.00 92.38 126 PRO A O 1
ATOM 1002 N N . LYS A 1 127 ? 10.196 -14.789 -8.243 1.00 90.38 127 LYS A N 1
ATOM 1003 C CA . LYS A 1 127 ? 11.316 -15.763 -8.218 1.00 90.38 127 LYS A CA 1
ATOM 1004 C C . LYS A 1 127 ? 12.624 -15.236 -7.596 1.00 90.38 127 LYS A C 1
ATOM 1006 O O . LYS A 1 127 ? 13.699 -15.767 -7.867 1.00 90.38 127 LYS A O 1
ATOM 1011 N N . ARG A 1 128 ? 12.545 -14.209 -6.740 1.00 90.12 128 ARG A N 1
AT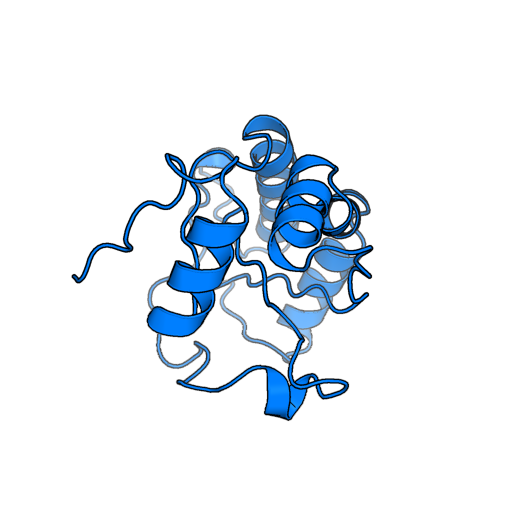OM 1012 C CA . ARG A 1 128 ? 13.694 -13.565 -6.071 1.00 90.12 128 ARG A CA 1
ATOM 1013 C C . ARG A 1 128 ? 13.556 -13.555 -4.540 1.00 90.12 128 ARG A C 1
ATOM 1015 O O . ARG A 1 128 ? 13.871 -12.569 -3.886 1.00 90.12 128 ARG A O 1
ATOM 1022 N N . GLU A 1 129 ? 13.095 -14.665 -3.959 1.00 88.12 129 GLU A N 1
ATOM 1023 C CA . GLU A 1 129 ? 12.772 -14.794 -2.523 1.00 88.12 129 GLU A CA 1
ATOM 1024 C C . GLU A 1 129 ? 13.927 -14.420 -1.582 1.00 88.12 129 GLU A C 1
ATOM 1026 O O . GLU A 1 129 ? 13.696 -13.816 -0.536 1.00 88.12 129 GLU A O 1
ATOM 1031 N N . SER A 1 130 ? 15.174 -14.699 -1.973 1.00 90.75 130 SER A N 1
ATOM 1032 C CA . SER A 1 130 ? 16.373 -14.359 -1.192 1.00 90.75 130 SER A CA 1
ATOM 1033 C C . SER A 1 130 ? 16.569 -12.856 -0.961 1.00 90.75 130 SER A C 1
ATOM 1035 O O . SER A 1 130 ? 17.388 -12.479 -0.130 1.00 90.75 130 SER A O 1
ATOM 1037 N N . PHE A 1 131 ? 15.847 -12.009 -1.699 1.00 88.69 131 PHE A N 1
ATOM 1038 C CA . PHE A 1 131 ? 15.894 -10.548 -1.600 1.00 88.69 131 PHE A CA 1
ATOM 1039 C C . PHE A 1 131 ? 14.651 -9.960 -0.917 1.00 88.69 131 PHE A C 1
ATOM 1041 O O . PHE A 1 131 ? 14.451 -8.748 -0.920 1.00 88.69 131 PHE A O 1
ATOM 1048 N N . THR A 1 132 ? 13.799 -10.809 -0.337 1.00 89.25 132 THR A N 1
ATOM 1049 C CA . THR A 1 132 ? 12.637 -10.365 0.443 1.00 89.25 132 THR A CA 1
ATOM 1050 C C . THR A 1 132 ? 13.017 -10.085 1.894 1.00 89.25 132 THR A C 1
ATOM 1052 O O . THR A 1 132 ? 14.055 -10.525 2.390 1.00 89.25 132 THR A O 1
ATOM 1055 N N . THR A 1 133 ? 12.188 -9.301 2.586 1.00 87.69 133 THR A N 1
ATOM 1056 C CA . THR A 1 133 ? 12.479 -8.913 3.967 1.00 87.69 133 THR A CA 1
ATOM 1057 C C . THR A 1 133 ? 12.327 -10.121 4.904 1.00 87.69 133 THR A C 1
ATOM 1059 O O . THR A 1 133 ? 11.266 -10.749 4.901 1.00 87.69 133 THR A O 1
ATOM 1062 N N . PRO A 1 134 ? 13.345 -10.454 5.721 1.00 91.00 134 PRO A N 1
ATOM 1063 C CA . PRO A 1 134 ? 13.247 -11.547 6.686 1.00 91.00 134 PRO A CA 1
ATOM 1064 C C . PRO A 1 134 ? 12.232 -11.224 7.799 1.00 91.00 134 PRO A C 1
ATOM 1066 O O . PRO A 1 134 ? 11.818 -10.068 7.942 1.00 91.00 134 PRO A O 1
ATOM 1069 N N . PRO A 1 135 ? 11.841 -12.210 8.628 1.00 93.88 135 PRO A N 1
ATOM 1070 C CA . PRO A 1 135 ? 11.008 -11.958 9.802 1.00 93.88 135 PRO A CA 1
ATOM 1071 C C . PRO A 1 135 ? 11.607 -10.865 10.700 1.00 93.88 135 PRO A C 1
ATOM 1073 O O . PRO A 1 135 ? 12.764 -10.954 11.110 1.00 93.88 135 PRO A O 1
ATOM 1076 N N . HIS A 1 136 ? 10.820 -9.832 10.993 1.00 93.75 136 HIS A N 1
ATOM 1077 C CA . HIS A 1 136 ? 11.213 -8.687 11.817 1.00 93.75 136 HIS A CA 1
ATOM 1078 C C . HIS A 1 136 ? 9.975 -8.023 12.441 1.00 93.75 136 HIS A C 1
ATOM 1080 O O . HIS A 1 136 ? 8.842 -8.421 12.172 1.00 93.75 136 HIS A O 1
ATOM 1086 N N . GLN A 1 137 ? 10.205 -7.013 13.283 1.00 92.81 137 GLN A N 1
ATOM 1087 C CA . GLN A 1 137 ? 9.173 -6.133 13.829 1.00 92.81 137 GLN A CA 1
ATOM 1088 C C . GLN A 1 137 ? 9.471 -4.692 13.421 1.00 92.81 137 GLN A C 1
ATOM 1090 O O . GLN A 1 137 ? 10.588 -4.219 13.635 1.00 92.81 137 GLN A O 1
ATOM 1095 N N . ASP A 1 138 ? 8.464 -3.990 12.904 1.00 91.56 138 ASP A N 1
ATOM 1096 C CA . ASP A 1 138 ? 8.592 -2.617 12.398 1.00 91.56 138 ASP A CA 1
ATOM 1097 C C . ASP A 1 138 ? 8.999 -1.602 13.476 1.00 91.56 138 ASP A C 1
ATOM 1099 O O . ASP A 1 138 ? 9.657 -0.610 13.168 1.00 91.56 138 ASP A O 1
ATOM 1103 N N . PHE A 1 139 ? 8.689 -1.852 14.753 1.00 90.25 139 PHE A N 1
ATOM 1104 C CA . PHE A 1 139 ? 9.083 -0.953 15.843 1.00 90.25 139 PHE A CA 1
ATOM 1105 C C . PHE A 1 139 ? 10.604 -0.730 15.902 1.00 90.25 139 PHE A C 1
ATOM 1107 O O . PHE A 1 139 ? 11.053 0.383 16.169 1.00 90.25 139 PHE A O 1
ATOM 1114 N N . ILE A 1 140 ? 11.404 -1.762 15.604 1.00 88.12 140 ILE A N 1
ATOM 1115 C CA . ILE A 1 140 ? 12.870 -1.686 15.663 1.00 88.12 140 ILE A CA 1
ATOM 1116 C C . ILE A 1 140 ? 13.420 -0.640 14.668 1.00 88.12 140 ILE A C 1
ATOM 1118 O O . ILE A 1 140 ? 14.195 0.214 15.099 1.00 88.12 140 ILE A O 1
ATOM 1122 N N . PRO A 1 141 ? 13.052 -0.638 13.372 1.00 86.38 141 PRO A N 1
ATOM 1123 C CA . PRO A 1 141 ? 13.491 0.402 12.440 1.00 86.38 141 PRO A CA 1
ATOM 1124 C C . PRO A 1 141 ? 12.677 1.708 12.492 1.00 86.38 141 PRO A C 1
ATOM 1126 O O . PRO A 1 141 ? 13.243 2.768 12.228 1.00 86.38 141 PRO A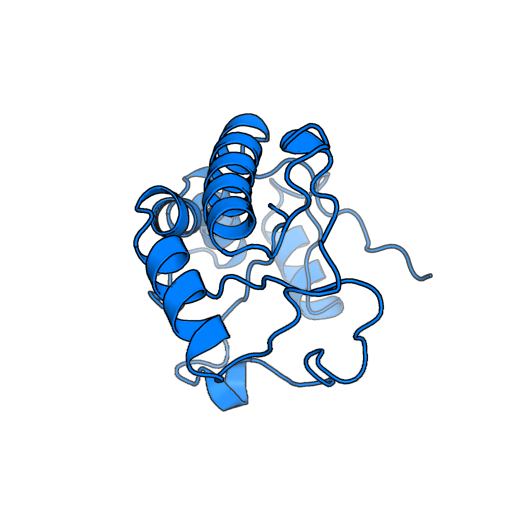 O 1
ATOM 1129 N N . ILE A 1 142 ? 11.373 1.671 12.797 1.00 85.56 142 ILE A N 1
ATOM 1130 C CA . ILE A 1 142 ? 10.499 2.860 12.722 1.00 85.56 142 ILE A CA 1
ATOM 1131 C C . ILE A 1 142 ? 10.597 3.727 13.984 1.00 85.56 142 ILE A C 1
ATOM 1133 O O . ILE A 1 142 ? 10.600 4.956 13.867 1.00 85.56 142 ILE A O 1
ATOM 1137 N N . GLN A 1 143 ? 10.750 3.104 15.161 1.00 86.12 143 GLN A N 1
ATOM 1138 C CA . GLN A 1 143 ? 10.802 3.761 16.474 1.00 86.12 143 GLN A CA 1
ATOM 1139 C C . GLN A 1 143 ? 9.562 4.645 16.754 1.00 86.12 143 GLN A C 1
ATOM 1141 O O . GLN A 1 143 ? 8.543 4.556 16.071 1.00 86.12 143 GLN A O 1
ATOM 1146 N N . GLY A 1 144 ? 9.618 5.481 17.796 1.00 83.62 144 GLY A N 1
ATOM 1147 C CA . GLY A 1 144 ? 8.514 6.354 18.211 1.00 83.62 144 GLY A CA 1
ATOM 1148 C C . GLY A 1 144 ? 7.761 5.771 19.401 1.00 83.62 144 GLY A C 1
ATOM 1149 O O . GLY A 1 144 ? 8.241 5.857 20.528 1.00 83.62 144 GLY A O 1
ATOM 1150 N N . THR A 1 145 ? 6.597 5.173 19.156 1.00 86.25 145 THR A N 1
ATOM 1151 C CA . THR A 1 145 ? 5.786 4.495 20.180 1.00 86.25 145 THR A CA 1
ATOM 1152 C C . THR A 1 145 ? 5.556 3.033 19.807 1.00 86.25 145 THR A C 1
ATOM 1154 O O . THR A 1 145 ? 5.457 2.697 18.625 1.00 86.25 145 THR A O 1
ATOM 1157 N N . ALA A 1 146 ? 5.448 2.164 20.816 1.00 84.44 146 ALA A N 1
ATOM 1158 C CA . ALA A 1 146 ? 5.021 0.777 20.629 1.00 84.44 146 ALA A CA 1
ATOM 1159 C C . ALA A 1 146 ? 3.560 0.677 20.145 1.00 84.44 146 ALA A C 1
ATOM 1161 O O . ALA A 1 146 ? 3.162 -0.352 19.614 1.00 84.44 146 ALA A O 1
ATOM 1162 N N . GLU A 1 147 ? 2.786 1.759 20.262 1.00 84.81 147 GLU A N 1
ATOM 1163 C CA . GLU A 1 147 ? 1.423 1.895 19.734 1.00 84.81 147 GLU A CA 1
ATOM 1164 C C . GLU A 1 147 ? 1.413 2.400 18.278 1.00 84.81 147 GLU A C 1
ATOM 1166 O O . GLU A 1 147 ? 0.554 3.178 17.873 1.00 84.81 147 GLU A O 1
ATOM 1171 N N . THR A 1 148 ? 2.400 1.982 17.482 1.00 89.44 148 THR A N 1
ATOM 1172 C CA . THR A 1 148 ? 2.452 2.249 16.038 1.00 89.44 148 THR A CA 1
ATOM 1173 C C . THR A 1 148 ? 1.901 1.046 15.287 1.00 89.44 148 THR A C 1
ATOM 1175 O O . THR A 1 148 ? 2.324 -0.083 15.526 1.00 89.44 148 THR A O 1
ATOM 1178 N N . TYR A 1 149 ? 0.988 1.290 14.350 1.00 92.50 149 TYR A N 1
ATOM 1179 C CA . TYR A 1 149 ? 0.318 0.246 13.581 1.00 92.50 149 TYR A CA 1
ATOM 1180 C C . TYR A 1 149 ? 0.659 0.373 12.098 1.00 92.50 149 TYR A C 1
ATOM 1182 O O . TYR A 1 149 ? 0.591 1.461 11.528 1.00 92.50 149 TYR A O 1
ATOM 1190 N N . THR A 1 150 ? 0.989 -0.755 11.470 1.00 94.44 150 THR A N 1
ATOM 1191 C CA . THR A 1 150 ? 1.259 -0.836 10.031 1.00 94.44 150 THR A CA 1
ATOM 1192 C C . THR A 1 150 ? -0.006 -1.267 9.295 1.00 94.44 150 THR A C 1
ATOM 1194 O O . THR A 1 150 ? -0.553 -2.337 9.561 1.00 94.44 150 THR A O 1
ATOM 1197 N N . ALA A 1 151 ? -0.452 -0.457 8.335 1.00 95.12 151 ALA A N 1
ATOM 1198 C CA . ALA A 1 151 ? -1.464 -0.851 7.361 1.00 95.12 151 ALA A CA 1
ATOM 1199 C C . ALA A 1 151 ? -0.767 -1.351 6.089 1.00 95.12 151 ALA A C 1
ATOM 1201 O O . ALA A 1 151 ? 0.030 -0.628 5.494 1.00 95.12 151 ALA A O 1
ATOM 1202 N N . TRP A 1 152 ? -1.062 -2.586 5.679 1.00 96.00 152 TRP A N 1
ATOM 1203 C CA . TRP A 1 152 ? -0.530 -3.183 4.454 1.00 96.00 152 TRP A CA 1
ATOM 1204 C C . TRP A 1 152 ? -1.680 -3.483 3.500 1.00 96.00 152 TRP A C 1
ATOM 1206 O O . TRP A 1 152 ? -2.603 -4.219 3.851 1.00 96.00 152 TRP A O 1
ATOM 1216 N N . PHE A 1 153 ? -1.637 -2.911 2.302 1.00 94.25 153 PHE A N 1
ATOM 1217 C CA . PHE A 1 153 ? -2.636 -3.137 1.264 1.00 94.25 153 PHE A CA 1
ATOM 1218 C C . PHE A 1 153 ? -1.940 -3.380 -0.079 1.00 94.25 153 PHE A C 1
ATOM 1220 O O . PHE A 1 153 ? -0.909 -2.761 -0.352 1.00 94.25 153 PHE A O 1
ATOM 1227 N N . PRO A 1 154 ? -2.461 -4.309 -0.897 1.00 94.75 154 PRO A N 1
ATOM 1228 C CA . PRO A 1 154 ? -1.935 -4.536 -2.231 1.00 94.75 154 PRO A CA 1
ATOM 1229 C C . PRO A 1 154 ? -2.273 -3.348 -3.135 1.00 94.75 154 PRO A C 1
ATOM 1231 O O . PRO A 1 154 ? -3.351 -2.761 -3.007 1.00 94.75 154 PRO A O 1
ATOM 1234 N N . LEU A 1 155 ? -1.346 -3.034 -4.039 1.00 94.00 155 LEU A N 1
ATOM 1235 C CA . LEU A 1 155 ? -1.639 -2.273 -5.246 1.00 94.00 155 LEU A CA 1
ATOM 1236 C C . LEU A 1 155 ? -1.914 -3.265 -6.361 1.00 94.00 155 LEU A C 1
ATOM 1238 O O . LEU A 1 155 ? -1.010 -4.074 -6.678 1.00 94.00 155 LEU A O 1
#

Radius of gyration: 17.44 Å; Cα contacts (8 Å, |Δi|>4): 120; chains: 1; bounding box: 40×34×47 Å

Sequence (155 aa):
MPTFLDSTPIIDDPPALRDRMQRDGHLFVRGLLPADELEALRLRFLAIARNAGWVQADAPLEDAIADQDGFCVEPTPEYMDVYSRMYAVPEFHALQHHPALVGLLEKLFDGPVLPHPRLIGRTIFPKRESFTTPPHQDFIPIQGTAETYTAWFPL

=== Feature glossary ===
Legend for the data blocks above and below:

— What the protein is —

Sequence gives the chain of amino acids in standard one-letter code (A=alanine, C=cysteine, …, Y=tyrosine), read N→C. It is the only feature that is directly encoded by the gene; all structural features are derived from the folded form of this sequence.

The annotation block draws on four external resources. InterPro: which protein families and domains the sequence belongs to. GO: standardized terms for what the protein does, what process it participates in, and where in the cell it acts. CATH: which structural fold it has in the CATH hierarchy. Organism: the species of origin.

— Where its atoms are —

Atomic coordinates in PDBx/mmCIF format — the same representation the Protein Data Bank distributes. Each line of the _atom_site loop places one backbone atom in Cartesian space (units: ångströms, origin: arbitrary).

Six rendered views show the 3D structure from the faces of a cube — i.e. along ±x, ±y, ±z. Rendering representation is drawn randomly per protein from cartoon (secondary-structure ribbons), sticks (backbone bonds), or molecular surface; coloring is either N→C rainbow (blue at the N-terminus through red at the C-terminus) or one color per chain.

— Local backbone conformation —

DSSP 8-state secondary structure assigns each residue one of H (α-helix), G (3₁₀-helix), I (π-helix), E (extended β-strand), B (isolated β-bridge), T (hydrogen-bonded turn), S (bend), or '-' (coil). The assignment is computed from backbone hydrogen-bond geometry via the Kabsch–Sander algorithm.

P-SEA three-state annotation labels each residue as helix, strand, or coil based purely on the geometry of the Cα trace. It serves as a fallback when the full backbone (and thus DSSP) is unavailable.

φ (phi) and ψ (psi) are the two rotatable backbone dihedrals per residue: φ is the C(i-1)–N–Cα–C torsion, ψ is the N–Cα–C–N(i+1) torsion, both in degrees on (−180°, 180°]. α-helical residues cluster near (−60°, −45°); β-strand residues near (−120°, +130°). A Ramachandran plot is simply a scatter of (φ, ψ) for every residue.

— Global shape and packing —

Radius of gyration (Rg) is the root-mean-square distance of Cα atoms from their centroid — a single number for overall size and compactness. A globular domain of N residues has Rg ≈ 2.2·N^0.38 Å; an extended or disordered chain has a much larger Rg. The Cα contact count is the number of residue pairs whose Cα atoms are within 8 Å and are more than four positions apart in sequence — a standard proxy for tertiary packing density. The bounding box is the smallest axis-aligned box enclosing all Cα atoms.

Accessible surface area quantifies burial. A residue with SASA near zero is packed into the hydrophobic core; one with SASA >100 Å² sits on the surface. Computed here via the Shrake–Rupley numerical algorithm with a 1.4 Å probe.

The contact map is a binary N×N matrix image: pixel (i, j) is dark where Cα_i and Cα_j are within 8 Å and |i−j|>4. Because the |i−j|>4 filter removes local helical contacts, off-diagonal stripes parallel to the main diagonal indicate parallel β-sheets; stripes perpendicular to it indicate antiparallel β-sheets. The Ramachandran plot scatters every residue's (φ, ψ) pair against the sterically allowed regions. The PAE heatmap renders the predicted-aligned-error matrix.

— Structural neighborhood —

A 3Di character summarizes, for each residue, the relative orientation of the Cα frame of its nearest spatial neighbor. Because it encodes fold topology rather than chemistry, 3Di alignments detect remote structural similarity that sequence alignment misses.

Structural nearest neighbors (via Foldseek easy-search vs the PDB). Reported per hit: target PDB id, E-value, and alignment TM-score. A TM-score above ~0.5 is the conventional threshold for 'same fold'.

— Confidence and disorder —

For AlphaFold models, the B-factor field carries pLDDT — the model's own estimate of local accuracy on a 0–100 scale. Regions with pLDDT<50 should be treated as essentially unmodeled; they often correspond to intrinsically disordered segments.

B-factor (Debye–Waller factor) reflects atomic displacement in the crystal lattice. It is an experimental observable (units Å²), not a prediction; low values mean the atom is pinned down, high values mean it moves or is heterogeneous across the crystal.

Predicted Aligned Error (PAE) is an AlphaFold confidence matrix: entry (i, j) is the expected error in the position of residue j, in ångströms, when the prediction is superimposed on the true structure at residue i. Low PAE within a block of residues means that block is internally rigid and well-predicted; high PAE between two blocks means their relative placement is uncertain even if each block individually is confident.